Protein AF-A0A924LGL0-F1 (afdb_monomer)

Solvent-accessible surface area (backbone atoms only — not comparable to full-atom values): 5849 Å² total; per-residue (Å²): 133,79,64,43,76,58,90,92,44,75,38,52,54,71,58,52,50,45,42,60,72,61,65,34,67,93,64,90,56,52,63,70,60,51,52,55,48,51,48,52,49,46,69,66,44,45,64,53,52,54,50,55,51,51,49,50,52,50,54,49,52,53,53,51,50,56,51,62,79,46,64,92,56,83,88,53,67,68,63,49,53,51,48,37,38,72,76,59,75,46,68,82,79,79,82,133

Sequence (96 aa):
MSHETEGRLRIAPVLKRFIDTEALPGTDLAPAAFWAGVERLVAVFGPRNARLLAERDRLQAEIDAWHLARRGQVFDAGAYTAFLSEIGYLRPAPTA

Secondary structure (DSSP, 8-state):
---EEETTEEE-HHHHHHIIIIISTTS---HHHHHHHHHHHHHHHHHHHHHHHHHHHHHHHHHHHHHHHTTTSPP-HHHHHHHHHHTTSS-PPPP-

Radius of gyration: 22.66 Å; Cα contacts (8 Å, |Δi|>4): 40; chains: 1; bounding box: 47×27×54 Å

Structure (mmCIF, N/CA/C/O backbone):
data_AF-A0A924LGL0-F1
#
_entry.id   AF-A0A924LGL0-F1
#
loop_
_atom_site.group_PDB
_atom_site.id
_atom_site.type_symbol
_atom_site.label_atom_id
_atom_site.label_alt_id
_atom_site.label_comp_id
_atom_site.label_asym_id
_atom_site.label_entity_id
_atom_site.label_seq_id
_atom_site.pdbx_PDB_ins_code
_atom_site.Cartn_x
_atom_site.Cartn_y
_atom_site.Cartn_z
_atom_site.occupancy
_atom_site.B_iso_or_equiv
_atom_site.auth_seq_id
_atom_site.auth_comp_id
_atom_site.auth_asym_id
_atom_site.auth_atom_id
_atom_site.pdbx_PDB_model_num
ATOM 1 N N .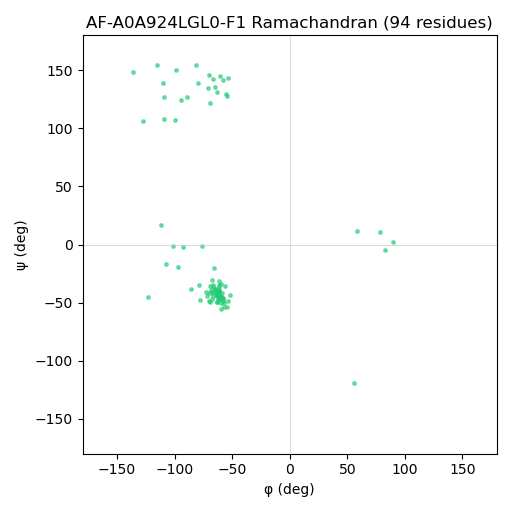 MET A 1 1 ? 8.532 -9.958 22.106 1.00 68.38 1 MET A N 1
ATOM 2 C CA . MET A 1 1 ? 7.545 -8.854 22.117 1.00 68.38 1 MET A CA 1
ATOM 3 C C . MET A 1 1 ? 6.162 -9.444 22.366 1.00 68.38 1 MET A C 1
ATOM 5 O O . MET A 1 1 ? 5.767 -10.344 21.628 1.00 68.38 1 MET A O 1
ATOM 9 N N . SER A 1 2 ? 5.470 -9.019 23.425 1.00 90.25 2 SER A N 1
ATOM 10 C CA . SER A 1 2 ? 4.098 -9.457 23.722 1.00 90.25 2 SER A CA 1
ATOM 11 C C . SER A 1 2 ? 3.111 -8.870 22.705 1.00 90.25 2 SER A C 1
ATOM 13 O O . SER A 1 2 ? 3.328 -7.772 22.199 1.00 90.25 2 SE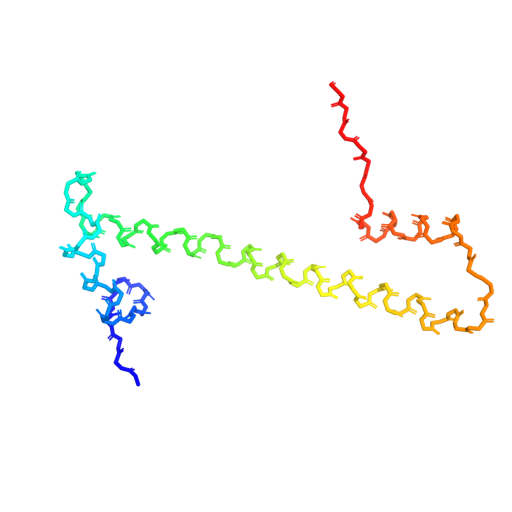R A O 1
ATOM 15 N N . HIS A 1 3 ? 2.064 -9.626 22.374 1.00 94.06 3 HIS A N 1
ATOM 16 C CA . HIS A 1 3 ? 0.971 -9.209 21.491 1.00 94.06 3 HIS A CA 1
ATOM 17 C C . HIS A 1 3 ? -0.357 -9.641 22.109 1.00 94.06 3 HIS A C 1
ATOM 19 O O . HIS A 1 3 ? -0.416 -10.696 22.740 1.00 94.06 3 HIS A O 1
ATOM 25 N N . GLU A 1 4 ? -1.403 -8.861 21.871 1.00 95.06 4 GLU A N 1
ATOM 26 C CA . GLU A 1 4 ? -2.791 -9.220 22.157 1.00 95.06 4 GLU A CA 1
ATOM 27 C C . GLU A 1 4 ? -3.472 -9.704 20.876 1.00 95.06 4 GLU A C 1
ATOM 29 O O . GLU A 1 4 ? -3.088 -9.307 19.773 1.00 95.06 4 GLU A O 1
ATOM 34 N N . THR A 1 5 ? -4.443 -10.607 21.013 1.00 96.06 5 THR A N 1
ATOM 35 C CA . THR A 1 5 ? -5.123 -11.222 19.866 1.00 96.06 5 THR A CA 1
ATOM 36 C C . THR A 1 5 ? -6.548 -10.699 19.757 1.00 96.06 5 THR A C 1
ATOM 38 O O . THR A 1 5 ? -7.299 -10.790 20.721 1.00 96.06 5 THR A O 1
ATOM 41 N N . GLU A 1 6 ? -6.911 -10.196 18.579 1.00 94.94 6 GLU A N 1
ATOM 42 C CA . GLU A 1 6 ? -8.279 -9.814 18.206 1.00 94.94 6 GLU A CA 1
ATOM 43 C C . GLU A 1 6 ? -8.615 -10.516 16.889 1.00 94.94 6 GLU A C 1
ATOM 45 O O . GLU A 1 6 ? -8.054 -10.188 15.838 1.00 94.94 6 GLU A O 1
ATOM 50 N N . GLY A 1 7 ? -9.455 -11.553 16.947 1.00 93.62 7 GLY A N 1
ATOM 51 C CA . GLY A 1 7 ? -9.660 -12.450 15.807 1.00 93.62 7 GLY A CA 1
ATOM 52 C C . GLY A 1 7 ? -8.333 -13.059 15.336 1.00 93.62 7 GLY A C 1
ATOM 53 O O . GLY A 1 7 ? -7.651 -13.743 16.098 1.00 93.62 7 GLY A O 1
ATOM 54 N N . ARG A 1 8 ? -7.945 -12.805 14.079 1.00 94.62 8 ARG A N 1
ATOM 55 C CA . ARG A 1 8 ? -6.643 -13.223 13.512 1.00 94.62 8 ARG A CA 1
ATOM 56 C C . ARG A 1 8 ? -5.533 -12.173 13.635 1.00 94.62 8 ARG A C 1
ATOM 58 O O . ARG A 1 8 ? -4.407 -12.432 13.204 1.00 94.62 8 ARG A O 1
ATOM 65 N N . LEU A 1 9 ? -5.818 -10.989 14.176 1.00 96.81 9 LEU A N 1
ATOM 66 C CA . LEU A 1 9 ? -4.820 -9.937 14.353 1.00 96.81 9 LEU A CA 1
ATOM 67 C C . LEU A 1 9 ? -3.968 -10.206 15.593 1.00 96.81 9 LEU A C 1
ATOM 69 O O . LEU A 1 9 ? -4.485 -10.557 16.650 1.00 96.81 9 LEU A O 1
ATOM 73 N N . ARG A 1 10 ? -2.659 -9.968 15.476 1.00 97.50 10 ARG A N 1
ATOM 74 C CA . ARG A 1 10 ? -1.733 -9.877 16.612 1.00 97.50 10 ARG A CA 1
ATOM 75 C C . ARG A 1 10 ? -1.313 -8.425 16.760 1.00 97.50 10 ARG A C 1
ATOM 77 O O . ARG A 1 10 ? -0.574 -7.911 15.925 1.00 97.50 10 ARG A O 1
ATOM 84 N N . ILE A 1 11 ? -1.804 -7.766 17.798 1.00 97.25 11 ILE A N 1
ATOM 85 C CA . ILE A 1 11 ? -1.707 -6.317 17.978 1.00 97.25 11 ILE A CA 1
ATOM 86 C C . ILE A 1 11 ? -0.738 -6.023 19.121 1.00 97.25 11 ILE A C 1
ATOM 88 O O . ILE A 1 11 ? -0.733 -6.708 20.145 1.00 97.25 11 ILE A O 1
ATOM 92 N N . ALA A 1 12 ? 0.104 -5.006 18.959 1.00 98.12 12 ALA A N 1
ATOM 93 C CA . ALA A 1 12 ? 0.960 -4.543 20.043 1.00 98.12 12 ALA A CA 1
ATOM 94 C C . ALA A 1 12 ? 0.090 -4.003 21.205 1.00 98.12 12 ALA A C 1
ATOM 96 O O . ALA A 1 12 ? -0.762 -3.148 20.951 1.00 98.12 12 ALA A O 1
ATOM 97 N N . PRO A 1 13 ? 0.319 -4.410 22.471 1.00 97.56 13 PRO A N 1
ATOM 98 C CA . PRO A 1 13 ? -0.522 -4.007 23.607 1.00 97.56 13 PRO A CA 1
ATOM 99 C C . PRO A 1 13 ? -0.640 -2.488 23.780 1.00 97.56 13 PRO A C 1
ATOM 101 O O . PRO A 1 13 ? -1.687 -1.961 24.142 1.00 97.56 13 PRO A O 1
ATOM 104 N N . VAL A 1 14 ? 0.444 -1.759 23.485 1.00 97.62 14 VAL A N 1
ATOM 105 C CA . VAL A 1 14 ? 0.459 -0.290 23.535 1.00 97.62 14 VAL A CA 1
ATOM 106 C C . VAL A 1 14 ? -0.509 0.333 22.529 1.00 97.62 14 VAL A C 1
ATOM 108 O O . VAL A 1 14 ? -1.217 1.269 22.882 1.00 97.62 14 VAL A O 1
ATOM 111 N N . LEU A 1 15 ? -0.584 -0.216 21.313 1.00 97.94 15 LEU A N 1
ATOM 112 C CA . LEU A 1 15 ? -1.489 0.269 20.275 1.00 97.94 15 LEU A CA 1
ATOM 113 C C . LEU A 1 15 ? -2.935 -0.080 20.617 1.00 97.94 15 LEU A C 1
ATOM 115 O O . LEU A 1 15 ? -3.808 0.771 20.490 1.00 97.94 15 LEU A O 1
ATOM 119 N N . LYS A 1 16 ? -3.184 -1.313 21.074 1.00 97.69 16 LYS A N 1
ATOM 120 C CA . LYS A 1 16 ?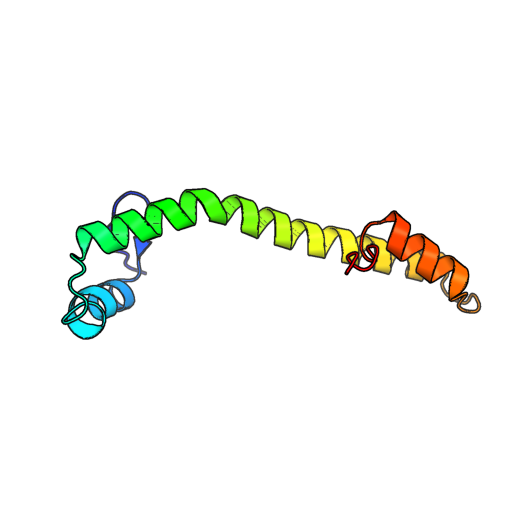 -4.533 -1.741 21.448 1.00 97.69 16 LYS A CA 1
ATOM 121 C C . LYS A 1 16 ? -5.104 -0.871 22.563 1.00 97.69 16 LYS A C 1
ATOM 123 O O . LYS A 1 16 ? -6.188 -0.325 22.401 1.00 97.69 16 LYS A O 1
ATOM 128 N N . ARG A 1 17 ? -4.339 -0.675 23.642 1.00 97.62 17 ARG A N 1
ATOM 129 C CA . ARG A 1 17 ? -4.740 0.195 24.752 1.00 97.62 17 ARG A CA 1
ATOM 130 C C . ARG A 1 17 ? -5.027 1.618 24.279 1.00 97.62 17 ARG A C 1
ATOM 132 O O . ARG A 1 17 ? -6.098 2.120 24.573 1.00 97.62 17 ARG A O 1
ATOM 139 N N . PHE A 1 18 ? -4.116 2.229 23.519 1.00 98.31 18 PHE A N 1
ATOM 140 C CA . PHE A 1 18 ? -4.314 3.582 22.989 1.00 98.31 18 PHE A CA 1
ATOM 141 C C . PHE A 1 18 ? -5.633 3.704 22.212 1.00 98.31 18 PHE A C 1
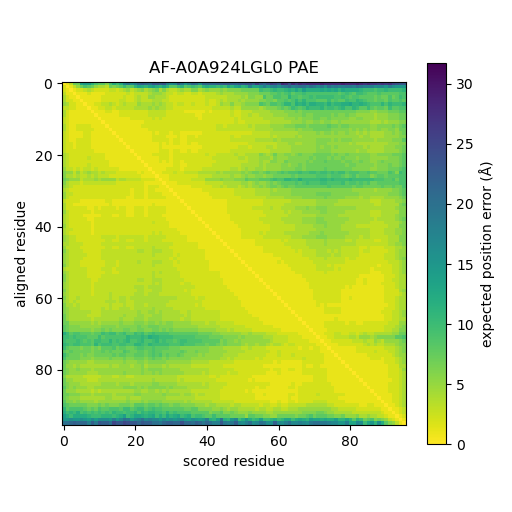ATOM 143 O O . PHE A 1 18 ? -6.431 4.604 22.462 1.00 98.31 18 PHE A O 1
ATOM 150 N N . ILE A 1 19 ? -5.899 2.770 21.297 1.00 98.12 19 ILE A N 1
ATOM 151 C CA . ILE A 1 19 ? -7.132 2.800 20.512 1.00 98.12 19 ILE A CA 1
ATOM 152 C C . ILE A 1 19 ? -8.361 2.642 21.414 1.00 98.12 19 ILE A C 1
ATOM 154 O O . ILE A 1 19 ? -9.282 3.451 21.330 1.00 98.12 19 ILE A O 1
ATOM 158 N N . ASP A 1 20 ? -8.359 1.647 22.300 1.00 97.62 20 ASP A N 1
ATOM 159 C CA . ASP A 1 20 ? -9.523 1.303 23.118 1.00 97.62 20 ASP A CA 1
ATOM 160 C C . ASP A 1 20 ? -9.842 2.367 24.182 1.00 97.62 20 ASP A C 1
ATOM 162 O O . ASP A 1 2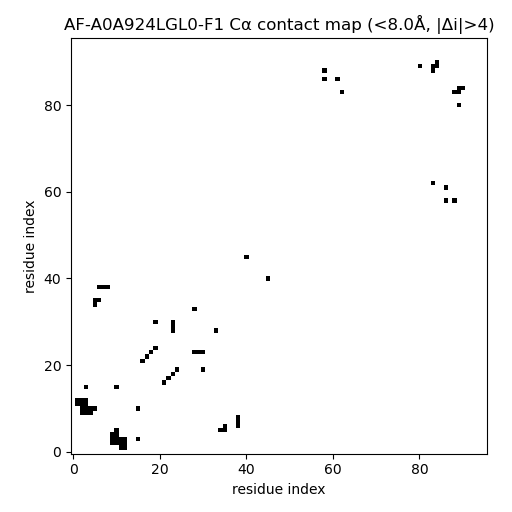0 ? -11.015 2.603 24.473 1.00 97.62 20 ASP A O 1
ATOM 166 N N . THR A 1 21 ? -8.824 3.009 24.766 1.00 97.81 21 THR A N 1
ATOM 167 C CA . THR A 1 21 ? -8.999 3.909 25.919 1.00 97.81 21 THR A CA 1
ATOM 168 C C . THR A 1 21 ? -8.844 5.389 25.601 1.00 97.81 21 THR A C 1
ATOM 170 O O . THR A 1 21 ? -9.255 6.208 26.417 1.00 97.81 21 THR A O 1
ATOM 173 N N . GLU A 1 22 ? -8.248 5.749 24.463 1.00 98.00 22 GLU A N 1
ATOM 174 C CA . GLU A 1 22 ? -7.973 7.151 24.111 1.00 98.00 22 GLU A CA 1
ATOM 175 C C . GLU A 1 22 ? -8.601 7.549 22.771 1.00 98.00 22 GLU A C 1
ATOM 177 O O . GLU A 1 22 ? -9.227 8.602 22.694 1.00 98.00 22 GLU A O 1
ATOM 182 N N . ALA A 1 23 ? -8.480 6.724 21.723 1.00 98.06 23 ALA A N 1
ATOM 183 C CA . ALA A 1 23 ? -8.931 7.107 20.380 1.00 98.06 23 ALA A CA 1
ATOM 184 C C . ALA A 1 23 ? -10.422 6.836 20.105 1.00 98.06 23 ALA A C 1
ATOM 186 O O . ALA A 1 23 ? -11.064 7.611 19.400 1.00 98.06 23 ALA A O 1
ATOM 187 N N . LEU A 1 24 ? -10.967 5.722 20.606 1.00 97.88 24 LEU A N 1
ATOM 188 C CA . LEU A 1 24 ? -12.367 5.337 20.384 1.00 97.88 24 LEU A CA 1
ATOM 189 C C . LEU A 1 24 ? -13.396 6.065 21.264 1.00 97.88 24 LEU A C 1
ATOM 191 O O . LEU A 1 24 ? -14.503 6.306 20.767 1.00 97.88 24 LEU A O 1
ATOM 195 N N . PRO A 1 25 ? -13.119 6.416 22.535 1.00 98.06 25 PRO A N 1
ATOM 196 C CA . PRO A 1 25 ? -14.088 7.145 23.349 1.00 98.06 25 PRO A CA 1
ATOM 197 C C . PRO A 1 25 ? -14.564 8.438 22.667 1.00 98.06 25 PRO A C 1
ATOM 199 O O . PRO A 1 25 ? -13.761 9.258 22.235 1.00 98.06 25 PRO A O 1
ATOM 202 N N . GLY A 1 26 ? -15.885 8.618 22.563 1.00 97.31 26 GLY A N 1
ATOM 203 C CA . GLY A 1 26 ? -16.503 9.773 21.893 1.00 97.31 26 GLY A CA 1
ATOM 204 C C . GLY A 1 26 ? -16.768 9.607 20.390 1.00 97.31 26 GLY A C 1
ATOM 205 O O . GLY A 1 26 ? -17.264 10.540 19.769 1.00 97.31 26 GLY A O 1
ATOM 206 N N . THR A 1 27 ? -16.472 8.440 19.804 1.00 96.56 27 THR A N 1
ATOM 207 C CA . THR A 1 27 ? -16.710 8.153 18.370 1.00 96.56 27 THR A CA 1
ATOM 208 C C . THR A 1 27 ? -17.964 7.315 18.086 1.00 96.56 27 THR A C 1
ATOM 210 O O . THR A 1 27 ? -18.225 6.990 16.931 1.00 96.56 27 THR A O 1
ATOM 213 N N . ASP A 1 28 ? -18.703 6.911 19.125 1.00 95.62 28 ASP A N 1
ATOM 214 C CA . ASP A 1 28 ? -19.825 5.953 19.074 1.00 95.62 28 ASP A CA 1
ATOM 215 C C . ASP A 1 28 ? -19.475 4.556 18.510 1.00 95.62 28 ASP A C 1
ATOM 217 O O . ASP A 1 28 ? -20.354 3.725 18.267 1.00 95.62 28 ASP A O 1
ATOM 221 N N . LEU A 1 29 ? -18.184 4.245 18.343 1.00 96.31 29 LEU A N 1
ATOM 222 C CA . LEU A 1 29 ? -17.709 2.939 17.889 1.00 96.31 29 LEU A CA 1
ATOM 223 C C . LEU A 1 29 ? -17.346 2.032 19.068 1.00 96.31 29 LEU A C 1
ATOM 225 O O . LEU A 1 29 ? -16.481 2.343 19.885 1.00 96.31 29 LEU A O 1
ATOM 229 N N . ALA A 1 30 ? -17.954 0.846 19.108 1.00 96.56 30 ALA A N 1
ATOM 230 C CA . ALA A 1 30 ? -17.552 -0.198 20.044 1.00 96.56 30 ALA A CA 1
ATOM 231 C C . ALA A 1 30 ? -16.178 -0.787 19.648 1.00 96.56 30 ALA A C 1
ATOM 233 O O . ALA A 1 30 ? -16.006 -1.157 18.479 1.00 96.56 30 ALA A O 1
ATOM 234 N N . PRO A 1 31 ? -15.236 -0.987 20.594 1.00 96.44 31 PRO A N 1
ATOM 235 C CA . PRO A 1 31 ? -13.916 -1.558 20.304 1.00 96.44 31 PRO A CA 1
ATOM 236 C C . PRO A 1 31 ? -13.955 -2.880 19.531 1.00 96.44 31 PRO A C 1
ATOM 238 O O . PRO A 1 31 ? -13.242 -3.047 18.544 1.00 96.44 31 PRO A O 1
ATOM 241 N N . ALA A 1 32 ? -14.855 -3.797 19.900 1.00 95.62 32 ALA A N 1
ATOM 242 C CA . ALA A 1 32 ? -15.011 -5.072 19.199 1.00 95.62 32 ALA A CA 1
ATOM 243 C C . ALA A 1 32 ? -15.427 -4.891 17.725 1.00 95.62 32 ALA A C 1
ATOM 245 O O . ALA A 1 32 ? -14.914 -5.575 16.838 1.00 95.62 32 ALA A O 1
ATOM 246 N N . ALA A 1 33 ? -16.330 -3.944 17.442 1.00 96.81 33 ALA A N 1
ATOM 247 C CA . ALA A 1 33 ? -16.766 -3.650 16.078 1.00 96.81 33 ALA A CA 1
ATOM 248 C C . ALA A 1 33 ? -15.640 -3.009 15.253 1.00 96.81 33 ALA A C 1
ATOM 250 O O . ALA A 1 33 ? -15.456 -3.364 14.085 1.00 96.81 33 ALA A O 1
ATOM 251 N N . PHE A 1 34 ? -14.862 -2.116 15.875 1.00 98.00 34 PHE A N 1
ATOM 252 C CA . PHE A 1 34 ? -13.684 -1.503 15.269 1.00 98.00 34 PHE A CA 1
ATOM 253 C C . PHE A 1 34 ? -12.643 -2.560 14.877 1.00 98.00 34 PHE A C 1
ATOM 255 O O . PHE A 1 34 ? -12.294 -2.662 13.699 1.00 98.00 34 PHE A O 1
ATOM 262 N N . TRP A 1 35 ? -12.201 -3.401 15.819 1.00 98.06 35 TRP A N 1
ATOM 263 C CA . TRP A 1 35 ? -11.165 -4.407 15.557 1.00 98.06 35 TRP A CA 1
ATOM 264 C C . TRP A 1 35 ? -11.610 -5.468 14.550 1.00 98.06 35 TRP A C 1
ATOM 266 O O . TRP A 1 35 ? -10.841 -5.812 13.651 1.00 98.06 35 TRP A O 1
ATOM 276 N N . ALA A 1 36 ? -12.873 -5.905 14.601 1.00 97.62 36 ALA A N 1
ATOM 277 C CA . ALA A 1 36 ? -13.435 -6.776 13.570 1.00 97.62 36 ALA A CA 1
ATOM 278 C C . ALA A 1 36 ? -13.442 -6.099 12.184 1.00 97.62 36 ALA A C 1
ATOM 280 O O . ALA A 1 36 ? -13.225 -6.753 11.163 1.00 97.62 36 ALA A O 1
ATOM 281 N N . GLY A 1 37 ? -13.693 -4.787 12.124 1.00 97.88 37 GLY A N 1
ATOM 282 C CA . GLY A 1 37 ? -13.585 -3.989 10.902 1.00 97.88 37 GLY A CA 1
ATOM 283 C C . GLY A 1 37 ? -12.160 -3.947 10.354 1.00 97.88 37 GLY A C 1
ATOM 284 O O . GLY A 1 37 ? -11.952 -4.248 9.177 1.00 97.88 37 GLY A O 1
ATOM 285 N N . VAL A 1 38 ? -11.182 -3.648 11.212 1.00 98.00 38 VAL A N 1
ATOM 286 C CA . VAL A 1 38 ? -9.755 -3.651 10.860 1.00 98.00 38 VAL A CA 1
ATOM 287 C C . VAL A 1 38 ? -9.331 -5.020 10.335 1.00 98.00 38 VAL A C 1
ATOM 289 O O . VAL A 1 38 ? -8.718 -5.097 9.272 1.00 98.00 38 VAL A O 1
ATOM 292 N N . GLU A 1 39 ? -9.705 -6.107 11.014 1.00 97.94 39 GLU A N 1
ATOM 293 C CA . GLU A 1 39 ? -9.373 -7.466 10.581 1.00 97.94 39 GLU A CA 1
ATOM 294 C C . GLU A 1 39 ? -9.906 -7.756 9.172 1.00 97.94 39 GLU A C 1
ATOM 296 O O . GLU A 1 39 ? -9.173 -8.269 8.321 1.00 97.94 39 GLU A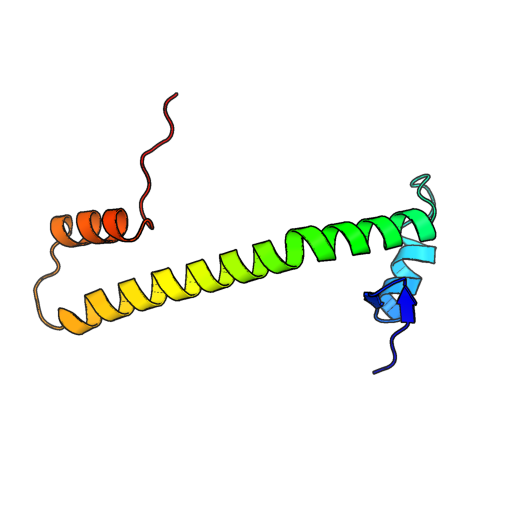 O 1
ATOM 301 N N . ARG A 1 40 ? -11.167 -7.398 8.896 1.00 98.12 40 ARG A N 1
ATOM 302 C CA . ARG A 1 40 ? -11.759 -7.574 7.562 1.00 98.12 40 ARG A CA 1
ATOM 303 C C . ARG A 1 40 ? -11.015 -6.768 6.504 1.00 98.12 40 ARG A C 1
ATOM 305 O O . ARG A 1 40 ? -10.710 -7.308 5.442 1.00 98.12 40 ARG A O 1
ATOM 312 N N . LEU A 1 41 ? -10.701 -5.503 6.784 1.00 98.12 41 LEU A N 1
ATOM 313 C CA . LEU A 1 41 ? -9.974 -4.646 5.846 1.00 98.12 41 LEU A CA 1
ATOM 314 C C . LEU A 1 41 ? -8.573 -5.193 5.557 1.00 98.12 41 LEU A C 1
ATOM 316 O O . LEU A 1 41 ? -8.185 -5.275 4.394 1.00 98.12 41 LEU A O 1
ATOM 320 N N . VAL A 1 42 ? -7.842 -5.634 6.582 1.00 97.56 42 VAL A N 1
ATOM 321 C CA . VAL A 1 42 ? -6.519 -6.254 6.416 1.00 97.56 42 VAL A CA 1
ATOM 322 C C . VAL A 1 42 ? -6.618 -7.542 5.599 1.00 97.56 42 VAL A C 1
ATOM 324 O O . VAL A 1 42 ? -5.820 -7.743 4.686 1.00 97.56 42 VAL A O 1
ATOM 327 N N . ALA A 1 43 ? -7.613 -8.394 5.858 1.00 96.81 43 ALA A N 1
ATOM 328 C CA . ALA A 1 43 ? -7.791 -9.640 5.116 1.00 96.81 43 ALA A CA 1
ATOM 329 C C . ALA A 1 43 ? -8.115 -9.409 3.628 1.00 96.81 43 ALA A C 1
ATOM 331 O O . ALA A 1 43 ? -7.604 -10.128 2.770 1.00 96.81 43 ALA A O 1
ATOM 332 N N . VAL A 1 44 ? -8.939 -8.405 3.314 1.00 97.19 44 VAL A N 1
ATOM 333 C CA . VAL A 1 44 ? -9.345 -8.086 1.934 1.00 97.19 44 VAL A CA 1
ATOM 334 C C . VAL A 1 44 ? -8.246 -7.331 1.184 1.00 97.19 44 VAL A C 1
ATOM 336 O O . VAL A 1 44 ? -7.906 -7.679 0.052 1.00 97.19 44 VAL A O 1
ATOM 339 N N . PHE A 1 45 ? -7.677 -6.293 1.796 1.00 98.25 45 PHE A N 1
ATOM 340 C CA . PHE A 1 45 ? -6.771 -5.370 1.113 1.00 98.25 45 PHE A CA 1
ATOM 341 C C . PHE A 1 45 ? -5.291 -5.690 1.312 1.00 98.25 45 PHE A C 1
ATOM 343 O O . PHE A 1 45 ? -4.487 -5.282 0.477 1.00 98.25 45 PHE A O 1
ATOM 350 N N . GLY A 1 46 ? -4.915 -6.462 2.334 1.00 97.56 46 GLY A N 1
ATOM 351 C CA . GLY A 1 46 ? -3.532 -6.886 2.570 1.00 97.56 46 GLY A CA 1
ATOM 352 C C . GLY A 1 46 ? -2.912 -7.592 1.358 1.00 97.56 46 GLY A C 1
ATOM 353 O O . GLY A 1 46 ? -1.895 -7.117 0.845 1.00 97.56 46 GLY A O 1
ATOM 354 N N . PRO A 1 47 ? -3.545 -8.650 0.807 1.00 98.06 47 PRO A N 1
ATOM 355 C CA . PRO A 1 47 ? -3.050 -9.316 -0.397 1.00 98.06 47 PRO A CA 1
ATOM 356 C C . PRO A 1 47 ? -3.002 -8.397 -1.623 1.00 98.06 47 PRO A C 1
ATOM 358 O O . PRO A 1 47 ? -2.099 -8.520 -2.447 1.00 98.06 47 PRO A O 1
ATOM 361 N N . ARG A 1 48 ? -3.952 -7.461 -1.759 1.00 98.12 48 ARG A N 1
ATOM 362 C CA . ARG A 1 48 ? -3.948 -6.478 -2.854 1.00 98.12 48 ARG A CA 1
ATOM 363 C C . ARG A 1 48 ? -2.773 -5.511 -2.721 1.00 98.12 48 ARG A C 1
ATOM 365 O O . ARG A 1 48 ? -2.106 -5.251 -3.714 1.00 98.12 48 ARG A O 1
ATOM 372 N N . ASN A 1 49 ? -2.502 -5.010 -1.518 1.00 98.50 49 ASN A N 1
ATOM 373 C CA . ASN A 1 49 ? -1.386 -4.102 -1.270 1.00 98.50 49 ASN A CA 1
ATOM 374 C C . ASN A 1 49 ? -0.040 -4.787 -1.550 1.00 98.50 49 ASN A C 1
ATOM 376 O O . ASN A 1 49 ? 0.805 -4.216 -2.229 1.00 98.50 49 ASN A O 1
ATOM 380 N N . ALA A 1 50 ? 0.122 -6.048 -1.131 1.00 98.38 50 ALA A N 1
ATOM 381 C CA . ALA A 1 50 ? 1.312 -6.841 -1.447 1.00 98.38 50 ALA A CA 1
ATOM 382 C C . ALA A 1 50 ? 1.525 -7.002 -2.964 1.00 98.38 50 ALA A C 1
ATOM 384 O O . ALA A 1 50 ? 2.640 -6.836 -3.447 1.00 98.38 50 ALA A O 1
ATOM 385 N N . ARG A 1 51 ? 0.453 -7.248 -3.733 1.00 98.56 51 ARG A N 1
ATOM 386 C CA . ARG A 1 51 ? 0.534 -7.302 -5.205 1.00 98.56 51 ARG A CA 1
ATOM 387 C C . ARG A 1 51 ? 0.925 -5.961 -5.822 1.00 98.56 51 ARG A C 1
ATOM 389 O O . ARG A 1 51 ? 1.682 -5.950 -6.778 1.00 98.56 51 ARG A O 1
ATOM 396 N N . LEU A 1 52 ? 0.432 -4.843 -5.288 1.00 98.62 52 LEU A N 1
ATOM 397 C CA . LEU A 1 52 ? 0.802 -3.509 -5.777 1.00 98.62 52 LEU A CA 1
ATOM 398 C C . LEU A 1 52 ? 2.277 -3.184 -5.513 1.00 98.62 52 LEU A C 1
ATOM 400 O O . LEU A 1 52 ? 2.900 -2.514 -6.329 1.00 98.62 52 LEU A O 1
ATOM 404 N N . LEU A 1 53 ? 2.839 -3.657 -4.398 1.00 98.75 53 LEU A N 1
ATOM 405 C CA . LEU A 1 53 ? 4.275 -3.545 -4.135 1.00 98.75 53 LEU A CA 1
ATOM 406 C C . LEU A 1 53 ? 5.082 -4.414 -5.106 1.00 98.75 53 LEU A C 1
ATOM 408 O O . LEU A 1 53 ? 5.992 -3.903 -5.743 1.00 98.75 53 LEU A O 1
ATOM 412 N N . ALA A 1 54 ? 4.679 -5.670 -5.310 1.00 98.69 54 ALA A N 1
ATOM 413 C CA . ALA A 1 54 ? 5.325 -6.547 -6.288 1.00 98.69 54 ALA A CA 1
ATOM 414 C C . ALA A 1 54 ? 5.257 -5.988 -7.722 1.00 98.69 54 ALA A C 1
ATOM 416 O O . ALA A 1 54 ? 6.192 -6.152 -8.497 1.00 98.69 54 ALA A O 1
ATOM 417 N N . GLU A 1 55 ? 4.174 -5.292 -8.074 1.00 98.56 55 GLU A N 1
ATOM 418 C CA . GLU A 1 55 ? 4.051 -4.616 -9.367 1.00 98.56 55 GLU A CA 1
ATOM 419 C C . GLU A 1 55 ? 5.038 -3.447 -9.505 1.00 98.56 55 GLU A C 1
ATOM 421 O O . GLU A 1 55 ? 5.605 -3.249 -10.577 1.00 98.56 55 GLU A O 1
ATOM 426 N N . ARG A 1 56 ? 5.308 -2.702 -8.422 1.00 98.75 56 ARG A N 1
ATOM 427 C CA . ARG A 1 56 ? 6.377 -1.687 -8.423 1.00 98.75 56 ARG A CA 1
ATOM 428 C C . ARG A 1 56 ? 7.743 -2.325 -8.644 1.00 98.75 56 ARG A C 1
ATOM 430 O O . ARG A 1 56 ? 8.512 -1.814 -9.453 1.00 98.75 56 ARG A O 1
ATOM 437 N N . ASP A 1 57 ? 8.013 -3.440 -7.969 1.00 98.81 57 ASP A N 1
ATOM 438 C CA . ASP A 1 57 ? 9.280 -4.164 -8.106 1.00 98.81 57 ASP A CA 1
ATOM 439 C C . ASP A 1 57 ? 9.462 -4.701 -9.533 1.00 98.81 57 ASP A C 1
ATOM 441 O O . ASP A 1 57 ? 10.536 -4.547 -10.115 1.00 98.81 57 ASP A O 1
ATOM 445 N N . ARG A 1 58 ? 8.400 -5.261 -10.133 1.00 98.69 58 ARG A N 1
ATOM 446 C CA . ARG A 1 58 ? 8.394 -5.711 -11.534 1.00 98.69 58 ARG A CA 1
ATOM 447 C C . ARG A 1 58 ? 8.746 -4.566 -12.483 1.00 98.69 58 ARG A C 1
ATOM 449 O O . ARG A 1 58 ? 9.669 -4.699 -13.283 1.00 98.69 58 ARG A O 1
ATOM 456 N N . LEU A 1 59 ? 8.025 -3.447 -12.382 1.00 98.81 59 LEU A N 1
ATOM 457 C CA . LEU A 1 59 ? 8.232 -2.281 -13.242 1.00 98.81 59 LEU A CA 1
ATOM 458 C C . LEU A 1 59 ? 9.663 -1.746 -13.126 1.00 98.81 59 LEU A C 1
ATOM 460 O O . LEU A 1 59 ? 10.300 -1.482 -14.144 1.00 98.81 59 LEU A O 1
ATOM 464 N N . GLN A 1 60 ? 10.186 -1.623 -11.904 1.00 98.88 60 GLN A N 1
ATOM 465 C CA . GLN A 1 60 ? 11.550 -1.148 -11.691 1.00 98.88 60 GLN A CA 1
ATOM 466 C C . GLN A 1 60 ? 12.586 -2.112 -12.280 1.00 98.88 60 GLN A C 1
ATOM 468 O O . GLN A 1 60 ? 13.502 -1.666 -12.965 1.00 98.88 60 GLN A O 1
ATOM 473 N N . ALA A 1 61 ? 12.421 -3.423 -12.082 1.00 98.81 61 ALA A N 1
ATOM 474 C CA . ALA A 1 61 ? 13.332 -4.422 -12.634 1.00 98.81 61 ALA A CA 1
ATOM 475 C C . ALA A 1 61 ? 13.370 -4.394 -14.173 1.00 98.81 61 ALA A C 1
ATOM 477 O O . ALA A 1 61 ? 14.441 -4.523 -14.768 1.00 98.81 61 ALA A O 1
ATOM 478 N N . GLU A 1 62 ? 12.224 -4.190 -14.827 1.00 98.81 62 GLU A N 1
ATOM 479 C CA . GLU A 1 62 ? 12.155 -4.053 -16.286 1.00 98.81 62 GLU A CA 1
ATOM 480 C C . GLU A 1 62 ? 12.830 -2.764 -16.773 1.00 98.81 62 GLU A C 1
ATOM 482 O O . GLU A 1 62 ? 13.576 -2.799 -17.755 1.00 98.81 62 GLU A O 1
ATOM 487 N N . ILE A 1 63 ? 12.637 -1.645 -16.069 1.00 98.75 63 ILE A N 1
ATOM 488 C CA . ILE A 1 63 ? 13.314 -0.372 -16.365 1.00 98.75 63 ILE A CA 1
ATOM 489 C C . ILE A 1 63 ? 14.836 -0.517 -16.214 1.00 98.75 63 ILE A C 1
ATOM 491 O O . ILE A 1 63 ? 15.589 -0.129 -17.113 1.00 98.75 63 ILE A O 1
ATOM 495 N N . ASP A 1 64 ? 15.296 -1.127 -15.123 1.00 98.75 64 ASP A N 1
ATOM 496 C CA . ASP A 1 64 ? 16.718 -1.368 -14.869 1.00 98.75 64 ASP A CA 1
ATOM 497 C C . ASP A 1 64 ? 17.330 -2.253 -15.964 1.00 98.75 64 ASP A C 1
ATOM 499 O O . ASP A 1 64 ? 18.387 -1.931 -16.520 1.00 98.75 64 ASP A O 1
ATOM 503 N N . ALA A 1 65 ? 16.643 -3.340 -16.331 1.00 98.69 65 ALA A N 1
ATOM 504 C CA . ALA A 1 65 ? 17.070 -4.238 -17.398 1.00 98.69 65 ALA A CA 1
ATOM 505 C C . ALA A 1 65 ? 17.143 -3.525 -18.757 1.00 98.69 65 ALA A C 1
ATOM 507 O O . ALA A 1 65 ? 18.106 -3.721 -19.507 1.00 98.69 65 ALA A O 1
ATOM 508 N N . TRP A 1 66 ? 16.170 -2.661 -19.068 1.00 98.56 66 TRP A N 1
ATOM 509 C CA . TRP A 1 66 ? 16.148 -1.893 -20.313 1.00 98.56 66 TRP A CA 1
ATOM 510 C C . TRP A 1 66 ? 17.372 -0.984 -20.446 1.00 98.56 66 TRP A C 1
ATOM 512 O O . TRP A 1 66 ? 17.999 -0.954 -21.513 1.00 98.56 66 TRP A O 1
ATOM 522 N N . HIS A 1 67 ? 17.732 -0.283 -19.364 1.00 98.38 67 HIS A N 1
ATOM 523 C CA . HIS A 1 67 ? 18.899 0.597 -19.324 1.00 98.38 67 HIS A CA 1
ATOM 524 C C . HIS A 1 67 ? 20.215 -0.181 -19.346 1.00 98.38 67 HIS A C 1
ATOM 526 O O . HIS A 1 67 ? 21.139 0.204 -20.066 1.00 98.38 67 HIS A O 1
ATOM 532 N N . LEU A 1 68 ? 20.308 -1.292 -18.608 1.00 98.38 68 LEU A N 1
ATOM 533 C CA . LEU A 1 68 ? 21.512 -2.121 -18.580 1.00 98.38 68 LEU A CA 1
ATOM 534 C C . LEU A 1 68 ? 21.835 -2.697 -19.966 1.00 98.38 68 LEU A C 1
ATOM 536 O O . LEU A 1 68 ? 22.986 -2.636 -20.400 1.00 98.38 68 LEU A O 1
ATOM 540 N N . ALA A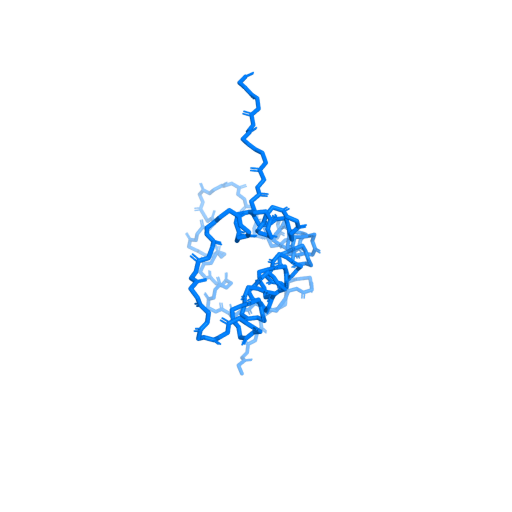 1 69 ? 20.823 -3.183 -20.690 1.00 98.00 69 ALA A N 1
ATOM 541 C CA . ALA A 1 69 ? 20.974 -3.730 -22.040 1.00 98.00 69 ALA A CA 1
ATOM 542 C C . ALA A 1 69 ? 21.409 -2.685 -23.089 1.00 98.00 69 ALA A C 1
ATOM 544 O O . ALA A 1 69 ? 21.935 -3.047 -24.140 1.00 98.00 69 ALA A O 1
ATOM 545 N N . ARG A 1 70 ? 21.203 -1.390 -22.814 1.00 97.62 70 ARG A N 1
ATOM 546 C CA . ARG A 1 70 ? 21.513 -0.265 -23.720 1.00 97.62 70 ARG A CA 1
ATOM 547 C C . ARG A 1 70 ? 22.654 0.611 -23.214 1.00 97.62 70 ARG A C 1
ATOM 549 O O . ARG A 1 70 ? 22.839 1.737 -23.676 1.00 97.62 70 ARG A O 1
ATOM 556 N N . ARG A 1 71 ? 23.438 0.113 -22.260 1.00 96.94 71 ARG A N 1
ATOM 557 C CA . ARG A 1 71 ? 24.537 0.867 -21.657 1.00 96.94 71 ARG A CA 1
ATOM 558 C C . ARG A 1 71 ? 25.519 1.363 -22.726 1.00 96.94 71 ARG A C 1
ATOM 560 O O . ARG A 1 71 ? 25.999 0.588 -23.547 1.00 96.94 71 ARG A O 1
ATOM 567 N N . GLY A 1 72 ? 25.837 2.657 -22.684 1.00 96.44 72 GLY A N 1
ATOM 568 C CA . GLY A 1 72 ? 26.775 3.301 -23.612 1.00 96.44 72 GLY A CA 1
ATOM 569 C C . GLY A 1 72 ? 26.174 3.710 -24.961 1.00 96.44 72 GLY A C 1
ATOM 570 O O . GLY A 1 72 ? 26.859 4.367 -25.740 1.00 96.44 72 GLY A O 1
ATOM 571 N N . GLN A 1 73 ? 24.912 3.371 -25.234 1.00 96.94 73 GLN A N 1
ATOM 572 C CA . GLN A 1 73 ? 24.183 3.878 -26.396 1.00 96.94 73 GLN A CA 1
ATOM 573 C C . GLN A 1 73 ? 23.635 5.283 -26.107 1.00 96.94 73 GLN A C 1
ATOM 575 O O . GLN A 1 73 ? 23.386 5.641 -24.953 1.00 96.94 73 GLN A O 1
ATOM 580 N N . VAL A 1 74 ? 23.427 6.082 -27.157 1.00 97.31 74 VAL A N 1
ATOM 581 C CA . VAL A 1 74 ? 22.710 7.360 -27.034 1.00 97.31 74 VAL A CA 1
ATOM 582 C C . VAL A 1 74 ? 21.264 7.066 -26.635 1.00 97.31 74 VAL A C 1
ATOM 584 O O . VAL A 1 74 ? 20.635 6.162 -27.179 1.00 97.31 74 VAL A O 1
ATOM 587 N N . PHE A 1 75 ? 20.743 7.818 -25.670 1.00 97.38 75 PHE A N 1
ATOM 588 C CA . PHE A 1 75 ? 19.385 7.626 -25.179 1.00 97.38 75 PHE A CA 1
ATOM 589 C C . PHE A 1 75 ? 18.344 8.041 -26.230 1.00 97.38 75 PHE A C 1
ATOM 591 O O . PHE A 1 75 ? 18.309 9.196 -26.652 1.00 97.38 75 PHE A O 1
ATOM 598 N N . ASP A 1 76 ? 17.475 7.103 -26.612 1.00 97.56 76 ASP A N 1
ATOM 599 C CA . ASP A 1 76 ? 16.334 7.334 -27.501 1.00 97.56 76 ASP A CA 1
ATOM 600 C C . ASP A 1 76 ? 15.044 7.472 -26.677 1.00 97.56 76 ASP A C 1
ATOM 602 O O . ASP A 1 76 ? 14.504 6.497 -26.144 1.00 97.56 76 ASP A O 1
ATOM 606 N N . ALA A 1 77 ? 14.540 8.703 -26.581 1.00 97.62 77 ALA A N 1
ATOM 607 C CA . ALA A 1 77 ? 13.333 9.019 -25.824 1.00 97.62 77 ALA A CA 1
ATOM 608 C C . ALA A 1 77 ? 12.054 8.414 -26.433 1.00 97.62 77 ALA A C 1
ATOM 610 O O . ALA A 1 77 ? 11.119 8.093 -25.694 1.00 97.62 77 ALA A O 1
ATOM 611 N N . GLY A 1 78 ? 11.999 8.245 -27.759 1.00 98.19 78 GLY A N 1
ATOM 612 C CA . GLY A 1 78 ? 10.855 7.644 -28.443 1.00 98.19 78 GLY A CA 1
ATOM 613 C C . GLY A 1 78 ? 10.762 6.154 -28.132 1.00 98.19 78 GLY A C 1
ATOM 614 O O . GLY A 1 78 ? 9.717 5.676 -27.684 1.00 98.19 78 GLY A O 1
ATOM 615 N N . ALA A 1 79 ? 11.886 5.445 -28.262 1.00 97.94 79 ALA A N 1
ATOM 616 C CA . ALA A 1 79 ? 11.984 4.034 -27.899 1.00 97.94 79 ALA A CA 1
ATOM 617 C C . ALA A 1 79 ? 11.699 3.799 -26.406 1.00 97.94 79 ALA A C 1
ATOM 619 O O . ALA A 1 79 ? 11.015 2.840 -26.049 1.00 97.94 79 ALA A O 1
ATOM 620 N N . TYR A 1 80 ? 12.181 4.687 -25.531 1.00 98.38 80 TYR A N 1
ATOM 621 C CA . TYR A 1 80 ? 11.931 4.583 -24.095 1.00 98.38 8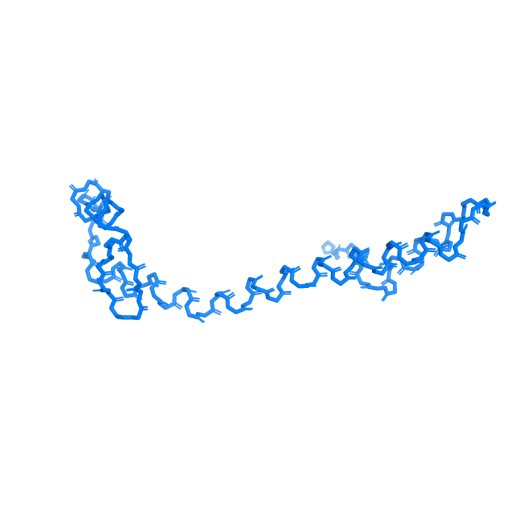0 TYR A CA 1
ATOM 622 C C . TYR A 1 80 ? 10.456 4.813 -23.737 1.00 98.38 80 TYR A C 1
ATOM 624 O O . TYR A 1 80 ? 9.887 4.061 -22.953 1.00 98.38 80 TYR A O 1
ATOM 632 N N . THR A 1 81 ? 9.800 5.800 -24.355 1.00 98.31 81 THR A N 1
ATOM 633 C CA . THR A 1 81 ? 8.369 6.070 -24.126 1.00 98.31 81 THR A CA 1
ATOM 634 C C . THR A 1 81 ? 7.494 4.902 -24.589 1.00 98.31 81 THR A C 1
ATOM 636 O O . THR A 1 81 ? 6.551 4.521 -23.889 1.00 98.31 81 THR A O 1
ATOM 639 N N . ALA A 1 82 ? 7.820 4.304 -25.742 1.00 98.31 82 ALA A N 1
ATOM 640 C CA . ALA A 1 82 ? 7.140 3.110 -26.238 1.00 98.31 82 ALA A CA 1
ATOM 641 C C . ALA A 1 82 ? 7.298 1.933 -25.263 1.00 98.31 82 ALA A C 1
ATOM 643 O O . ALA A 1 82 ? 6.299 1.336 -24.870 1.00 98.31 82 ALA A O 1
ATOM 644 N N . PHE A 1 83 ? 8.524 1.680 -24.793 1.00 98.50 83 PHE A N 1
ATOM 645 C CA . PHE A 1 83 ? 8.808 0.654 -23.788 1.00 98.50 83 PHE A CA 1
ATOM 646 C C . PHE A 1 83 ? 8.030 0.875 -22.483 1.00 98.50 83 PHE A C 1
ATOM 648 O O . PHE A 1 83 ? 7.363 -0.037 -22.002 1.00 98.50 83 PHE A O 1
ATOM 655 N N . LEU A 1 84 ? 8.046 2.089 -21.923 1.00 98.69 84 LEU A N 1
ATOM 656 C CA . LEU A 1 84 ? 7.302 2.378 -20.694 1.00 98.69 84 LEU A CA 1
ATOM 657 C C . LEU A 1 84 ? 5.788 2.178 -20.863 1.00 98.69 84 LEU A C 1
ATOM 659 O O . LEU A 1 84 ? 5.102 1.813 -19.909 1.00 98.69 84 LEU A O 1
ATOM 663 N N . SER A 1 85 ? 5.258 2.420 -22.062 1.00 98.31 85 SER A N 1
ATOM 664 C CA . SER A 1 85 ? 3.850 2.155 -22.373 1.00 98.31 85 SER A CA 1
ATOM 665 C C . SER A 1 85 ? 3.571 0.652 -22.488 1.00 98.31 85 SER A C 1
ATOM 667 O O . SER A 1 85 ? 2.565 0.177 -21.969 1.00 98.31 85 SER A O 1
ATOM 669 N N . GLU A 1 86 ? 4.479 -0.103 -23.113 1.00 98.25 86 GLU A N 1
ATOM 670 C CA . GLU A 1 86 ? 4.395 -1.561 -23.277 1.00 98.25 86 GLU A CA 1
ATOM 671 C C . GLU A 1 86 ? 4.360 -2.295 -21.931 1.00 98.25 86 GLU A C 1
ATOM 673 O O . GLU A 1 86 ? 3.504 -3.152 -21.717 1.00 98.25 86 GLU A O 1
ATOM 678 N N . ILE A 1 87 ? 5.221 -1.907 -20.984 1.00 98.25 87 ILE A N 1
ATOM 679 C CA . ILE A 1 87 ? 5.257 -2.519 -19.645 1.00 98.25 87 ILE A CA 1
ATOM 680 C C . ILE A 1 87 ? 4.109 -2.049 -18.737 1.00 98.25 87 ILE A C 1
ATOM 682 O O . ILE A 1 87 ? 4.015 -2.481 -17.587 1.00 98.25 87 ILE A O 1
ATOM 686 N N . GLY A 1 88 ? 3.252 -1.144 -19.222 1.00 97.81 88 GLY A N 1
ATOM 687 C CA . GLY A 1 88 ? 2.119 -0.590 -18.482 1.00 97.81 88 GLY A CA 1
ATOM 688 C C . GLY A 1 88 ? 2.479 0.495 -17.462 1.00 97.81 88 GLY A C 1
ATOM 689 O O . GLY A 1 88 ? 1.617 0.879 -16.668 1.00 97.81 88 GLY A O 1
ATOM 690 N N . TYR A 1 89 ? 3.716 1.006 -17.477 1.00 98.19 89 TYR A N 1
ATOM 691 C CA . TYR A 1 89 ? 4.147 2.116 -16.620 1.00 98.19 89 TYR A CA 1
ATOM 692 C C . TYR A 1 89 ? 3.466 3.423 -17.038 1.00 98.19 89 TYR A C 1
ATOM 694 O O . TYR A 1 89 ? 2.876 4.125 -16.214 1.00 98.19 89 TYR A O 1
ATOM 702 N N . LEU A 1 90 ? 3.512 3.739 -18.336 1.00 98.12 90 LEU A N 1
ATOM 703 C CA . LEU A 1 90 ? 2.730 4.824 -18.917 1.00 98.12 90 LEU A CA 1
ATOM 704 C C . LEU A 1 90 ? 1.376 4.283 -19.361 1.00 98.12 90 LEU A C 1
ATOM 706 O O . LEU A 1 90 ? 1.286 3.324 -20.123 1.00 98.12 90 LEU A O 1
ATOM 710 N N . ARG A 1 91 ? 0.307 4.929 -18.897 1.00 96.12 91 ARG A N 1
ATOM 711 C CA . ARG A 1 91 ? -1.062 4.631 -19.321 1.00 96.12 91 ARG A CA 1
ATOM 712 C C . ARG A 1 91 ? -1.658 5.832 -20.051 1.00 96.12 91 ARG A C 1
ATOM 714 O O . ARG A 1 91 ? -1.253 6.960 -19.760 1.00 96.12 91 ARG A O 1
ATOM 721 N N . PRO A 1 92 ? -2.646 5.620 -20.938 1.00 94.62 92 PRO A N 1
ATOM 722 C CA . PRO A 1 92 ? -3.374 6.715 -21.559 1.00 94.62 92 PRO A CA 1
ATOM 723 C C . PRO A 1 92 ? -3.947 7.667 -20.510 1.00 94.62 92 PRO A C 1
ATOM 725 O O . PRO A 1 92 ? -4.408 7.234 -19.446 1.00 94.62 92 PRO A O 1
ATOM 728 N N . ALA A 1 93 ? -3.940 8.960 -20.828 1.00 93.12 93 ALA A N 1
A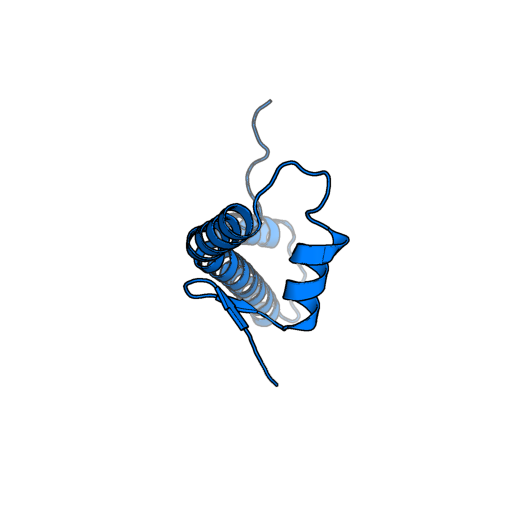TOM 729 C CA . ALA A 1 93 ? -4.685 9.929 -20.044 1.00 93.12 93 ALA A CA 1
ATOM 730 C C . ALA A 1 93 ? -6.175 9.532 -20.033 1.00 93.12 93 ALA A C 1
ATOM 732 O O . ALA A 1 93 ? -6.683 9.049 -21.051 1.00 93.12 93 ALA A O 1
ATOM 733 N N . PRO A 1 94 ? -6.878 9.698 -18.901 1.00 92.25 94 PRO A N 1
ATOM 734 C CA . PRO A 1 94 ? -8.315 9.474 -18.865 1.00 92.25 94 PRO A CA 1
ATOM 735 C C . PRO A 1 94 ? -9.011 10.427 -19.844 1.00 92.25 94 PRO A C 1
ATOM 737 O O . PRO A 1 94 ? -8.583 11.569 -20.019 1.00 92.25 94 PRO A O 1
ATOM 740 N N . THR A 1 95 ? -10.085 9.965 -20.480 1.00 90.81 95 THR A N 1
ATOM 741 C CA . THR A 1 95 ? -10.982 10.850 -21.230 1.00 90.81 95 THR A CA 1
ATOM 742 C C . THR A 1 95 ? -11.701 11.788 -20.264 1.00 90.81 95 THR A C 1
ATOM 744 O O . THR A 1 95 ? -12.037 11.373 -19.153 1.00 90.81 95 THR A O 1
ATOM 747 N N . ALA A 1 96 ? -11.898 13.035 -20.695 1.00 78.44 96 ALA A N 1
ATOM 748 C CA . ALA A 1 96 ? -12.633 14.054 -19.949 1.00 78.44 96 ALA A CA 1
ATOM 749 C C . ALA A 1 96 ? -14.125 13.716 -19.815 1.00 78.44 96 ALA A C 1
ATOM 751 O O . ALA A 1 96 ? -14.656 13.036 -20.725 1.00 78.44 96 ALA A O 1
#

Foldseek 3Di:
DQFDDQPPDTHDPVVLCCCQPPVCPPVPDDSNNVSVVVVVCCVVCVVVVVVVVVLVVVLVVQVVVVCVVQDPHDDDPVVVVVSCVVSVVDDDDDDD

pLDDT: mean 96.86, std 3.86, range [68.38, 98.88]

Nearest PDB structures (foldseek):
  2gq3-assembly2_B  TM=9.719E-01  e=1.212E-06  Mycobacterium tuberculosis
  5cjm-assembly1_A  TM=9.574E-01  e=1.378E-06  Mycobacterium tuberculosis H37Rv
  5cew-assembly1_A  TM=9.589E-01  e=1.292E-06  Mycobacterium tuberculosis H37Rv
  5t8g-assembly1_A  TM=9.548E-01  e=1.470E-06  Mycobacterium tuberculosis H37Rv
  6axe-assembly2_B  TM=9.657E-01  e=3.613E-06  Mycobacterium marinum M

Mean predicted aligned error: 4.06 Å